Protein AF-A0A963TER1-F1 (afdb_monomer_lite)

Structure (mmCIF, N/CA/C/O backbone):
data_AF-A0A963TER1-F1
#
_entry.id   AF-A0A963TER1-F1
#
loop_
_atom_site.group_PDB
_atom_site.id
_atom_site.type_symbol
_atom_site.label_atom_id
_atom_site.label_alt_id
_atom_site.label_comp_id
_atom_site.label_asym_id
_atom_site.label_entity_id
_atom_site.label_seq_id
_atom_site.pdbx_PDB_ins_code
_atom_site.Cartn_x
_atom_site.Cartn_y
_atom_site.Cartn_z
_atom_site.occupancy
_atom_site.B_iso_or_equiv
_atom_site.auth_seq_id
_atom_site.auth_comp_id
_atom_site.auth_asym_id
_atom_site.auth_atom_id
_atom_site.pdbx_PDB_model_num
ATOM 1 N N . MET A 1 1 ? -5.326 -11.454 11.812 1.00 77.69 1 MET A N 1
ATOM 2 C CA . MET A 1 1 ? -5.728 -12.050 10.521 1.00 77.69 1 MET A CA 1
ATOM 3 C C . MET A 1 1 ? -4.646 -13.048 10.121 1.00 77.69 1 MET A C 1
ATOM 5 O O . MET A 1 1 ? -3.535 -12.918 10.633 1.00 77.69 1 MET A O 1
ATOM 9 N N . PRO A 1 2 ? -4.930 -14.093 9.329 1.00 85.25 2 PRO A N 1
ATOM 10 C CA . PRO A 1 2 ? -3.864 -14.954 8.828 1.00 85.25 2 PRO A CA 1
ATOM 11 C C . PRO A 1 2 ? -2.994 -14.170 7.836 1.00 85.25 2 PRO A C 1
ATOM 13 O O . PRO A 1 2 ? -3.508 -13.402 7.027 1.00 85.25 2 PRO A O 1
ATOM 16 N N . VAL A 1 3 ? -1.678 -14.359 7.902 1.00 89.19 3 VAL A N 1
ATOM 17 C CA . VAL A 1 3 ? -0.763 -13.886 6.856 1.00 89.19 3 VAL A CA 1
ATOM 18 C C . VAL A 1 3 ? -0.979 -14.757 5.622 1.00 89.19 3 VAL A C 1
ATOM 20 O O . VAL A 1 3 ? -0.951 -15.984 5.723 1.00 89.19 3 VAL A O 1
ATOM 23 N N . THR A 1 4 ? -1.190 -14.131 4.468 1.00 92.62 4 THR A N 1
ATOM 24 C CA . THR A 1 4 ? -1.440 -14.816 3.193 1.00 92.62 4 THR A CA 1
ATOM 25 C C . THR A 1 4 ? -0.346 -14.475 2.185 1.00 92.62 4 THR A C 1
ATOM 27 O O . THR A 1 4 ? 0.436 -13.543 2.379 1.00 92.62 4 THR A O 1
ATOM 30 N N . GLU A 1 5 ? -0.271 -15.219 1.079 1.00 93.25 5 GLU A N 1
ATOM 31 C CA . GLU A 1 5 ? 0.630 -14.852 -0.021 1.00 93.25 5 GLU A CA 1
ATOM 32 C C . GLU A 1 5 ? 0.283 -13.465 -0.584 1.00 93.25 5 GLU A C 1
ATOM 34 O O . GLU A 1 5 ? 1.174 -12.661 -0.853 1.00 93.25 5 GLU A O 1
ATOM 39 N N . GLU A 1 6 ? -1.007 -13.145 -0.672 1.00 93.88 6 GLU A N 1
ATOM 40 C CA . GLU A 1 6 ? -1.493 -11.827 -1.079 1.00 93.88 6 GLU A CA 1
ATOM 41 C C . GLU A 1 6 ? -0.999 -10.724 -0.137 1.00 93.88 6 GLU A C 1
ATOM 43 O O . GLU A 1 6 ? -0.449 -9.723 -0.603 1.00 93.88 6 GLU A O 1
ATOM 48 N N . SER A 1 7 ? -1.096 -10.926 1.184 1.00 94.88 7 SER A N 1
ATOM 49 C CA . SER A 1 7 ? -0.615 -9.936 2.153 1.00 94.88 7 SER A CA 1
ATOM 50 C C . SER A 1 7 ? 0.892 -9.707 2.035 1.00 94.88 7 SER A C 1
ATOM 52 O O . SER A 1 7 ? 1.352 -8.568 2.111 1.00 94.88 7 SER A O 1
ATOM 54 N N . GLN A 1 8 ? 1.657 -10.762 1.752 1.00 95.62 8 GLN A N 1
ATOM 55 C CA . GLN A 1 8 ? 3.098 -10.689 1.509 1.00 95.62 8 GLN A CA 1
ATOM 56 C C . GLN A 1 8 ? 3.443 -9.958 0.206 1.00 95.62 8 GLN A C 1
ATOM 58 O O . GLN A 1 8 ? 4.380 -9.158 0.172 1.00 95.62 8 GLN A O 1
ATOM 63 N N . VAL A 1 9 ? 2.715 -10.219 -0.884 1.00 95.88 9 VAL A N 1
ATOM 64 C CA . VAL A 1 9 ? 2.933 -9.535 -2.169 1.00 95.88 9 VAL A CA 1
ATOM 65 C C . VAL A 1 9 ? 2.603 -8.052 -2.044 1.00 95.88 9 VAL A C 1
ATOM 67 O O . VAL A 1 9 ? 3.411 -7.216 -2.452 1.00 95.88 9 VAL A O 1
ATOM 70 N N . PHE A 1 10 ? 1.462 -7.722 -1.440 1.00 97.00 10 PHE A N 1
ATOM 71 C CA . PHE A 1 10 ? 1.058 -6.339 -1.216 1.00 97.00 10 PHE A CA 1
ATOM 72 C C . PHE A 1 10 ? 2.082 -5.590 -0.358 1.00 97.00 10 PHE A C 1
ATOM 74 O O . PHE A 1 10 ? 2.562 -4.531 -0.761 1.00 97.00 10 PHE A O 1
ATOM 81 N N . ALA A 1 11 ? 2.501 -6.176 0.768 1.00 97.06 11 ALA A N 1
ATOM 82 C CA . ALA A 1 11 ? 3.499 -5.582 1.652 1.00 97.06 11 ALA A CA 1
ATOM 83 C C . ALA A 1 11 ? 4.835 -5.308 0.948 1.00 97.06 11 ALA A C 1
ATOM 85 O O . ALA A 1 11 ? 5.394 -4.225 1.104 1.00 97.06 11 ALA A O 1
ATOM 86 N N . LYS A 1 12 ? 5.324 -6.233 0.109 1.00 97.12 12 LYS A N 1
ATOM 87 C CA . LYS A 1 12 ? 6.557 -6.026 -0.674 1.00 97.12 12 LYS A CA 1
ATOM 88 C C . LYS A 1 12 ? 6.451 -4.837 -1.625 1.00 97.12 12 LYS A C 1
ATOM 90 O O . LYS A 1 12 ? 7.410 -4.079 -1.756 1.00 97.12 12 LYS A O 1
ATOM 95 N N . ILE A 1 13 ? 5.302 -4.665 -2.277 1.00 97.44 13 ILE A N 1
ATOM 96 C CA . ILE A 1 13 ? 5.060 -3.531 -3.179 1.00 97.44 13 ILE A CA 1
ATOM 97 C C . ILE A 1 13 ? 5.010 -2.225 -2.381 1.00 97.44 13 ILE A C 1
ATOM 99 O O . ILE A 1 13 ? 5.682 -1.263 -2.748 1.00 97.44 13 ILE A O 1
ATOM 103 N N . VAL A 1 14 ? 4.282 -2.197 -1.261 1.00 97.50 14 VAL A N 1
ATOM 104 C CA . VAL A 1 14 ? 4.226 -1.022 -0.375 1.00 97.50 14 VAL A CA 1
ATOM 105 C C . VAL A 1 14 ? 5.618 -0.667 0.149 1.00 97.50 14 VAL A C 1
ATOM 107 O O . VAL A 1 14 ? 5.997 0.498 0.118 1.00 97.50 14 VAL A O 1
ATOM 110 N N . ARG A 1 15 ? 6.415 -1.656 0.566 1.00 96.56 15 ARG A N 1
ATOM 111 C CA . ARG A 1 15 ? 7.780 -1.448 1.070 1.00 96.56 15 ARG A CA 1
ATOM 112 C C . ARG A 1 15 ? 8.710 -0.885 -0.001 1.00 96.56 15 ARG A C 1
ATOM 114 O O . ARG A 1 15 ? 9.537 -0.029 0.297 1.00 96.56 15 ARG A O 1
ATOM 121 N N . TYR A 1 16 ? 8.555 -1.324 -1.248 1.00 95.56 16 TYR A N 1
ATOM 122 C CA . TYR A 1 16 ? 9.274 -0.734 -2.373 1.00 95.56 16 TYR A CA 1
ATOM 123 C C . TYR A 1 16 ? 8.899 0.743 -2.576 1.00 95.56 16 TYR A C 1
ATOM 125 O O . TYR A 1 16 ? 9.788 1.583 -2.697 1.00 95.56 16 TYR A O 1
ATOM 133 N N . ILE A 1 17 ? 7.604 1.078 -2.541 1.00 95.12 17 ILE A N 1
ATOM 134 C CA . ILE A 1 17 ? 7.129 2.469 -2.647 1.00 95.12 17 ILE A CA 1
ATOM 135 C C . ILE A 1 17 ? 7.648 3.315 -1.473 1.00 95.12 17 ILE A C 1
ATOM 137 O O . ILE A 1 17 ? 8.094 4.439 -1.685 1.00 95.12 17 ILE A O 1
ATOM 141 N N . ALA A 1 18 ? 7.646 2.768 -0.254 1.00 94.06 18 ALA A N 1
ATOM 142 C CA . ALA A 1 18 ? 8.191 3.428 0.929 1.00 94.06 18 ALA A CA 1
ATOM 143 C C . ALA A 1 18 ? 9.683 3.757 0.765 1.00 94.06 18 ALA A C 1
ATOM 145 O O . ALA A 1 18 ? 10.097 4.873 1.062 1.00 94.06 18 ALA A O 1
ATOM 146 N N . GLY A 1 19 ? 10.473 2.816 0.235 1.00 92.81 19 GLY A N 1
ATOM 147 C CA . GLY A 1 19 ? 11.890 3.039 -0.062 1.00 92.81 19 GLY A CA 1
ATOM 148 C C . GLY A 1 19 ? 12.110 4.155 -1.085 1.00 92.81 19 GLY A C 1
ATOM 149 O O . GLY A 1 19 ? 12.940 5.025 -0.864 1.00 92.81 19 GLY A O 1
ATOM 150 N N . GLN A 1 20 ? 11.311 4.191 -2.157 1.00 89.88 20 GLN A N 1
ATOM 151 C CA . GLN A 1 20 ? 11.378 5.275 -3.146 1.00 89.88 20 GLN A CA 1
ATOM 152 C C . GLN A 1 20 ? 11.007 6.640 -2.545 1.00 89.88 20 GLN A C 1
ATOM 154 O O . GLN A 1 20 ? 11.628 7.644 -2.879 1.00 89.88 20 GLN A O 1
ATOM 159 N N . ALA A 1 21 ? 10.016 6.687 -1.650 1.00 87.25 21 ALA A N 1
ATOM 160 C CA . ALA A 1 21 ? 9.652 7.915 -0.949 1.00 87.25 21 ALA A CA 1
ATOM 161 C C . ALA A 1 21 ? 10.771 8.397 -0.005 1.00 87.25 21 ALA A C 1
ATOM 163 O O . ALA A 1 21 ? 11.045 9.596 0.034 1.00 87.25 21 ALA A O 1
ATOM 164 N N . ASP A 1 22 ? 11.440 7.482 0.709 1.00 87.81 22 ASP A N 1
ATOM 165 C CA . ASP A 1 22 ? 12.591 7.819 1.560 1.00 87.81 22 ASP A CA 1
ATOM 166 C C . ASP A 1 22 ? 13.751 8.368 0.720 1.00 87.81 22 ASP A C 1
ATOM 168 O O . ASP A 1 22 ? 14.275 9.433 1.040 1.00 87.81 22 ASP A O 1
ATOM 172 N N . ASP A 1 23 ? 14.092 7.702 -0.388 1.00 86.25 23 ASP A N 1
ATOM 173 C CA . ASP A 1 23 ? 15.173 8.121 -1.288 1.00 86.25 23 ASP A CA 1
ATOM 174 C C . ASP A 1 23 ? 14.943 9.545 -1.825 1.00 86.25 23 ASP A C 1
ATOM 176 O O . ASP A 1 23 ? 15.804 10.409 -1.668 1.00 86.25 23 ASP A O 1
ATOM 180 N N . VAL A 1 24 ? 13.746 9.836 -2.351 1.00 82.75 24 VAL A N 1
ATOM 181 C CA . VAL A 1 24 ? 13.392 11.185 -2.836 1.00 82.75 24 VAL A CA 1
ATOM 182 C C . VAL A 1 24 ? 13.442 12.219 -1.704 1.00 82.75 24 VAL A C 1
ATOM 184 O O . VAL A 1 24 ? 13.945 13.325 -1.885 1.00 82.75 24 VAL A O 1
ATOM 187 N N . SER A 1 25 ? 12.967 11.869 -0.504 1.00 78.94 25 SER A N 1
ATOM 188 C CA . SER A 1 25 ? 12.967 12.791 0.642 1.00 78.94 25 SER A CA 1
ATOM 189 C C . SER A 1 25 ? 14.365 13.138 1.159 1.00 78.94 25 SER A C 1
ATOM 191 O O . SER A 1 25 ? 14.571 14.209 1.738 1.00 78.94 25 SER A O 1
ATOM 193 N N . ARG A 1 26 ? 15.333 12.230 0.982 1.00 74.25 26 ARG A N 1
ATOM 194 C CA . ARG A 1 26 ? 16.737 12.476 1.319 1.00 74.25 26 ARG A CA 1
ATOM 195 C C . ARG A 1 26 ? 17.367 13.458 0.347 1.00 74.25 26 ARG A C 1
ATOM 197 O O . ARG A 1 26 ? 18.115 14.318 0.802 1.00 74.25 26 ARG A O 1
ATOM 204 N N . ASP A 1 27 ? 17.029 13.346 -0.932 1.00 78.75 27 ASP A N 1
ATOM 205 C CA . ASP A 1 27 ? 17.536 14.228 -1.982 1.00 78.75 27 ASP A CA 1
ATOM 206 C C . ASP A 1 27 ? 16.943 15.646 -1.880 1.00 78.75 27 ASP A C 1
ATOM 208 O O . ASP A 1 27 ? 17.667 16.625 -2.055 1.00 78.75 27 ASP A O 1
ATOM 212 N N . ASP A 1 28 ? 15.659 15.763 -1.520 1.00 76.06 28 ASP A N 1
ATOM 213 C CA . ASP A 1 28 ? 14.943 17.047 -1.429 1.00 76.06 28 ASP A CA 1
ATOM 214 C C . ASP A 1 28 ? 14.976 17.697 -0.024 1.00 76.06 28 ASP A C 1
ATOM 216 O O . ASP A 1 28 ? 14.421 18.779 0.171 1.00 76.06 28 ASP A O 1
ATOM 220 N N . GLU A 1 29 ? 15.589 17.045 0.973 1.00 75.62 29 GLU A N 1
ATOM 221 C CA . GLU A 1 29 ? 15.649 17.467 2.390 1.00 75.62 29 GLU A CA 1
ATOM 222 C C . GLU A 1 29 ? 14.279 17.788 3.038 1.00 75.62 29 GLU A C 1
ATOM 224 O O . GLU A 1 29 ? 14.201 18.506 4.041 1.00 75.62 29 GLU A O 1
ATOM 229 N N . THR A 1 30 ? 13.182 17.234 2.511 1.00 74.31 30 THR A N 1
ATOM 230 C CA . THR A 1 30 ? 11.824 17.508 3.011 1.00 74.31 30 THR A CA 1
ATOM 231 C C . THR A 1 30 ? 11.418 16.540 4.135 1.00 74.31 30 THR A C 1
ATOM 233 O O . THR A 1 30 ? 11.484 15.317 3.965 1.00 74.31 30 THR A O 1
ATOM 236 N N . PRO A 1 31 ? 10.968 17.039 5.304 1.00 77.31 31 PRO A N 1
ATOM 237 C CA . PRO A 1 31 ? 10.465 16.189 6.387 1.00 77.31 31 PRO A CA 1
ATOM 238 C C . PRO A 1 31 ? 9.241 15.355 5.986 1.00 77.31 31 PRO A C 1
ATOM 240 O O . PRO A 1 31 ? 9.055 14.243 6.475 1.00 77.31 31 PRO A O 1
ATOM 243 N N . GLU A 1 32 ? 8.404 15.883 5.095 1.00 77.50 32 GLU A N 1
ATOM 244 C CA . GLU A 1 32 ? 7.133 15.284 4.693 1.00 77.50 32 GLU A CA 1
ATOM 245 C C . GLU A 1 32 ? 7.325 13.937 3.990 1.00 77.50 32 GLU A C 1
ATOM 247 O O . GLU A 1 32 ? 6.573 12.995 4.247 1.00 77.50 32 GLU A O 1
ATOM 252 N N . GLY A 1 33 ? 8.354 13.822 3.144 1.00 76.25 33 GLY A N 1
ATOM 253 C CA . GLY A 1 33 ? 8.661 12.575 2.446 1.00 76.25 33 GLY A CA 1
ATOM 254 C C . GLY A 1 33 ? 9.110 11.461 3.397 1.00 76.25 33 GLY A C 1
ATOM 255 O O . GLY A 1 33 ? 8.699 10.313 3.225 1.00 76.25 33 GLY A O 1
ATOM 256 N N . ARG A 1 34 ? 9.847 11.803 4.464 1.00 82.38 34 ARG A N 1
ATOM 257 C CA . ARG A 1 34 ? 10.250 10.834 5.499 1.00 82.38 34 ARG A CA 1
ATOM 258 C C . ARG A 1 34 ? 9.057 10.331 6.297 1.00 82.38 34 ARG A C 1
ATOM 260 O O . ARG A 1 34 ? 8.916 9.126 6.472 1.00 82.38 34 ARG A O 1
ATOM 267 N N . TYR A 1 35 ? 8.159 11.226 6.714 1.00 84.31 35 TYR A N 1
ATOM 268 C CA . TYR A 1 35 ? 6.943 10.819 7.428 1.00 84.31 35 TYR A CA 1
ATOM 269 C C . TYR A 1 35 ? 6.049 9.913 6.575 1.00 84.31 35 TYR A C 1
ATOM 271 O O . TYR A 1 35 ? 5.465 8.957 7.087 1.00 84.31 35 TYR A O 1
ATOM 279 N N . LEU A 1 36 ? 5.962 10.174 5.266 1.00 85.69 36 LEU A N 1
ATOM 280 C CA . LEU A 1 36 ? 5.257 9.287 4.345 1.00 85.69 36 LEU A CA 1
ATOM 281 C C . LEU A 1 36 ? 5.946 7.918 4.248 1.00 85.69 36 LEU A C 1
ATOM 283 O O . LEU A 1 36 ? 5.272 6.893 4.341 1.00 85.69 36 LEU A O 1
ATOM 287 N N . ALA A 1 37 ? 7.271 7.882 4.093 1.00 88.69 37 ALA A N 1
ATOM 288 C CA . ALA A 1 37 ? 8.031 6.636 4.019 1.00 88.69 37 ALA A CA 1
ATOM 289 C C . ALA A 1 37 ? 7.900 5.787 5.296 1.00 88.69 37 ALA A C 1
ATOM 291 O O . ALA A 1 37 ? 7.721 4.568 5.211 1.00 88.69 37 ALA A O 1
ATOM 292 N N . GLU A 1 38 ? 7.926 6.418 6.471 1.00 90.88 38 GLU A N 1
ATOM 293 C CA . GLU A 1 38 ? 7.691 5.766 7.763 1.00 90.88 38 GLU A CA 1
ATOM 294 C C . GLU A 1 38 ? 6.279 5.172 7.835 1.00 90.88 38 GLU A C 1
ATOM 296 O O . GLU A 1 38 ? 6.130 3.976 8.093 1.00 90.88 38 GLU A O 1
ATOM 301 N N . ALA A 1 39 ? 5.248 5.955 7.502 1.00 90.19 39 ALA A N 1
ATOM 302 C CA . ALA A 1 39 ? 3.862 5.488 7.520 1.00 90.19 39 ALA A CA 1
ATOM 303 C C . ALA A 1 39 ? 3.627 4.303 6.565 1.00 90.19 39 ALA A C 1
ATOM 305 O O . ALA A 1 39 ? 2.953 3.330 6.913 1.00 90.19 39 ALA A O 1
ATOM 306 N N . LEU A 1 40 ? 4.205 4.349 5.361 1.00 94.75 40 LEU A N 1
ATOM 307 C CA . LEU A 1 40 ? 4.125 3.244 4.404 1.00 94.75 40 LEU A CA 1
ATOM 308 C C . LEU A 1 40 ? 4.902 2.011 4.881 1.00 94.75 40 LEU A C 1
ATOM 310 O O . LEU A 1 40 ? 4.458 0.884 4.663 1.00 94.75 40 LEU A O 1
ATOM 314 N N . SER A 1 41 ? 6.032 2.207 5.560 1.00 95.25 41 SER A N 1
ATOM 315 C CA . SER A 1 41 ? 6.819 1.113 6.137 1.00 95.25 41 SER A CA 1
ATOM 316 C C . SER A 1 41 ? 6.068 0.403 7.262 1.00 95.25 41 SER A C 1
ATOM 318 O O . SER A 1 41 ? 6.049 -0.828 7.298 1.00 95.25 41 SER A O 1
ATOM 320 N N . GLU A 1 42 ? 5.400 1.149 8.145 1.00 94.69 42 GLU A N 1
ATOM 321 C CA . GLU A 1 42 ? 4.530 0.580 9.182 1.00 94.69 42 GLU A CA 1
ATOM 322 C C . GLU A 1 42 ? 3.365 -0.208 8.572 1.00 94.69 42 GLU A C 1
ATOM 324 O O . GLU A 1 42 ? 3.064 -1.324 9.005 1.00 94.69 42 GLU A O 1
ATOM 329 N N . LEU A 1 43 ? 2.751 0.330 7.515 1.00 95.38 43 LEU A N 1
ATOM 330 C CA . LEU A 1 43 ? 1.669 -0.335 6.793 1.00 95.38 43 LEU A CA 1
ATOM 331 C C . LEU A 1 43 ? 2.144 -1.644 6.150 1.00 95.38 43 LEU A C 1
ATOM 333 O O . LEU A 1 43 ? 1.501 -2.682 6.321 1.00 95.38 43 LEU A O 1
ATOM 337 N N . ALA A 1 44 ? 3.288 -1.630 5.459 1.00 96.81 44 ALA A N 1
ATOM 338 C CA . ALA A 1 44 ? 3.892 -2.840 4.905 1.00 96.81 44 ALA A CA 1
ATOM 339 C C . ALA A 1 44 ? 4.173 -3.875 6.003 1.00 96.81 44 ALA A C 1
ATOM 341 O O . ALA A 1 44 ? 3.845 -5.053 5.847 1.00 96.81 44 ALA A O 1
ATOM 342 N N . GLN A 1 45 ? 4.718 -3.432 7.139 1.00 97.19 45 GLN A N 1
ATOM 343 C CA . GLN A 1 45 ? 5.016 -4.299 8.273 1.00 97.19 45 GLN A CA 1
ATOM 344 C C . GLN A 1 45 ? 3.758 -4.980 8.828 1.00 97.19 45 GLN A C 1
ATOM 346 O O . GLN A 1 45 ? 3.796 -6.176 9.128 1.00 97.19 45 GLN A O 1
ATOM 351 N N . ALA A 1 46 ? 2.639 -4.262 8.936 1.00 95.44 46 ALA A N 1
ATOM 352 C CA . ALA A 1 46 ? 1.370 -4.832 9.386 1.00 95.44 46 ALA A CA 1
ATOM 353 C C . ALA A 1 46 ? 0.872 -5.952 8.451 1.00 95.44 46 ALA A C 1
ATOM 355 O O . ALA A 1 46 ? 0.509 -7.038 8.903 1.00 95.44 46 ALA A O 1
ATOM 356 N N . PHE A 1 47 ? 0.919 -5.755 7.133 1.00 95.56 47 PHE A N 1
ATOM 357 C CA . PHE A 1 47 ? 0.519 -6.806 6.188 1.00 95.56 47 PHE A CA 1
ATOM 358 C C . PHE A 1 47 ? 1.466 -8.013 6.181 1.00 95.56 47 PHE A C 1
ATOM 360 O O . PHE A 1 47 ? 1.010 -9.155 6.060 1.00 95.56 47 PHE A O 1
ATOM 367 N N . GLU A 1 48 ? 2.768 -7.780 6.353 1.00 94.56 48 GLU A N 1
ATOM 368 C CA . GLU A 1 48 ? 3.777 -8.840 6.452 1.00 94.56 48 GLU A CA 1
ATOM 369 C C . GLU A 1 48 ? 3.619 -9.697 7.713 1.00 94.56 48 GLU A C 1
ATOM 371 O O . GLU A 1 48 ? 3.837 -10.907 7.663 1.00 94.56 48 GLU A O 1
ATOM 376 N N . THR A 1 49 ? 3.266 -9.084 8.844 1.00 93.75 49 THR A N 1
ATOM 377 C CA . THR A 1 49 ? 3.298 -9.758 10.154 1.00 93.75 49 THR A CA 1
ATOM 378 C C . THR A 1 49 ? 1.948 -10.279 10.610 1.00 93.75 49 THR A C 1
ATOM 380 O O . THR A 1 49 ? 1.878 -11.351 11.209 1.00 93.75 49 THR A O 1
ATOM 383 N N . THR A 1 50 ? 0.877 -9.538 10.337 1.00 93.12 50 THR A N 1
ATOM 384 C CA . THR A 1 50 ? -0.463 -9.824 10.863 1.00 93.12 50 THR A CA 1
ATOM 385 C C . THR A 1 50 ? -1.518 -9.978 9.773 1.00 93.12 50 THR A C 1
ATOM 387 O O . THR A 1 50 ? -2.685 -10.202 10.101 1.00 93.12 50 THR A O 1
ATOM 390 N N . GLY A 1 51 ? -1.129 -9.870 8.496 1.00 91.44 51 GLY A N 1
ATOM 391 C CA . GLY A 1 51 ? -2.023 -9.973 7.337 1.00 91.44 51 GLY A CA 1
ATOM 392 C C . GLY A 1 51 ? -2.937 -8.759 7.136 1.00 91.44 51 GLY A C 1
ATOM 393 O O . GLY A 1 51 ? -3.824 -8.798 6.287 1.00 91.44 51 GLY A O 1
ATOM 394 N N . GLY A 1 52 ? -2.738 -7.697 7.921 1.00 93.88 52 GLY A N 1
ATOM 395 C CA . GLY A 1 52 ? -3.643 -6.555 8.019 1.00 93.88 52 GLY A CA 1
ATOM 396 C C . GLY A 1 52 ? -3.578 -5.893 9.396 1.00 93.88 52 GLY A C 1
ATOM 397 O O . GLY A 1 52 ? -2.732 -6.255 10.216 1.00 93.88 52 GLY A O 1
ATOM 398 N N . PHE A 1 53 ? -4.476 -4.952 9.684 1.00 94.94 53 PHE A N 1
ATOM 399 C CA . PHE A 1 53 ? -4.538 -4.244 10.970 1.00 94.94 53 PHE A CA 1
ATOM 400 C C . PHE A 1 53 ? -5.938 -3.700 11.276 1.00 94.94 53 PHE A C 1
ATOM 402 O O . PHE A 1 53 ? -6.769 -3.525 10.387 1.00 94.94 53 PHE A O 1
ATOM 409 N N . GLU A 1 54 ? -6.188 -3.410 12.551 1.00 95.25 54 GLU A N 1
ATOM 410 C CA . GLU A 1 54 ? -7.390 -2.703 13.000 1.00 95.25 54 GLU A CA 1
ATOM 411 C C . GLU A 1 54 ? -7.126 -1.196 13.069 1.00 95.25 54 GLU A C 1
ATOM 413 O O . GLU A 1 54 ? -6.019 -0.765 13.398 1.00 95.25 54 GLU A O 1
ATOM 418 N N . PHE A 1 55 ? -8.148 -0.387 12.795 1.00 94.50 55 PHE A N 1
ATOM 419 C CA . PHE A 1 55 ? -8.066 1.068 12.881 1.00 94.50 55 PHE A CA 1
ATOM 420 C C . PHE A 1 55 ? -9.263 1.673 13.612 1.00 94.50 55 PHE A C 1
ATOM 422 O O . PHE A 1 55 ? -10.386 1.165 13.576 1.00 94.50 55 PHE A O 1
ATOM 429 N N . LYS A 1 56 ? -9.018 2.808 14.262 1.00 95.56 56 LYS A N 1
ATOM 430 C CA . LYS A 1 56 ? -10.019 3.607 14.970 1.00 95.56 56 LYS A CA 1
ATOM 431 C C . LYS A 1 56 ? -10.709 4.611 14.037 1.00 95.56 56 LYS A C 1
ATOM 433 O O . LYS A 1 56 ? -10.110 5.011 13.036 1.00 95.56 56 LYS A O 1
ATOM 438 N N . PRO A 1 57 ? -11.927 5.086 14.366 1.00 94.00 57 PRO A N 1
ATOM 439 C CA . PRO A 1 57 ? -12.660 6.038 13.528 1.00 94.00 57 PRO A CA 1
ATOM 440 C C . PRO A 1 57 ? -11.865 7.278 13.102 1.00 94.00 57 PRO A C 1
ATOM 442 O O . PRO A 1 57 ? -11.980 7.732 11.964 1.00 94.00 57 PRO A O 1
ATOM 445 N N . GLU A 1 58 ? -11.043 7.821 13.997 1.00 95.31 58 GLU A N 1
ATOM 446 C CA . GLU A 1 58 ? -10.207 8.997 13.753 1.00 95.31 58 GLU A CA 1
ATOM 447 C C . GLU A 1 58 ? -9.091 8.757 12.724 1.00 95.31 58 GLU A C 1
ATOM 449 O O . GLU A 1 58 ? -8.634 9.700 12.084 1.00 95.31 58 GLU A O 1
ATOM 454 N N . GLN A 1 59 ? -8.679 7.504 12.521 1.00 94.31 59 GLN A N 1
ATOM 455 C CA . GLN A 1 59 ? -7.640 7.131 11.557 1.00 94.31 59 GLN A CA 1
ATOM 456 C C . GLN A 1 59 ? -8.208 6.942 10.144 1.00 94.31 59 GLN A C 1
ATOM 458 O O . GLN A 1 59 ? -7.460 7.008 9.170 1.00 94.31 59 GLN A O 1
ATOM 463 N N . ALA A 1 60 ? -9.524 6.741 10.015 1.00 94.19 60 ALA A N 1
ATOM 464 C CA . ALA A 1 60 ? -10.175 6.388 8.756 1.00 94.19 60 ALA A CA 1
ATOM 465 C C . ALA A 1 60 ? -9.918 7.388 7.604 1.00 94.19 60 ALA A C 1
ATOM 467 O O . ALA A 1 60 ? -9.579 6.931 6.514 1.00 94.19 60 ALA A O 1
ATOM 468 N N . PRO A 1 61 ? -9.992 8.727 7.791 1.00 93.69 61 PRO A N 1
ATOM 469 C CA . PRO A 1 61 ? -9.705 9.678 6.709 1.00 93.69 61 PRO A CA 1
ATOM 470 C C . PRO A 1 61 ? -8.259 9.607 6.219 1.00 93.69 61 PRO A C 1
ATOM 472 O O . PRO A 1 61 ? -8.003 9.665 5.018 1.00 93.69 61 PRO A O 1
ATOM 475 N N . HIS A 1 62 ? -7.316 9.479 7.155 1.00 92.44 62 HIS A N 1
ATOM 476 C CA .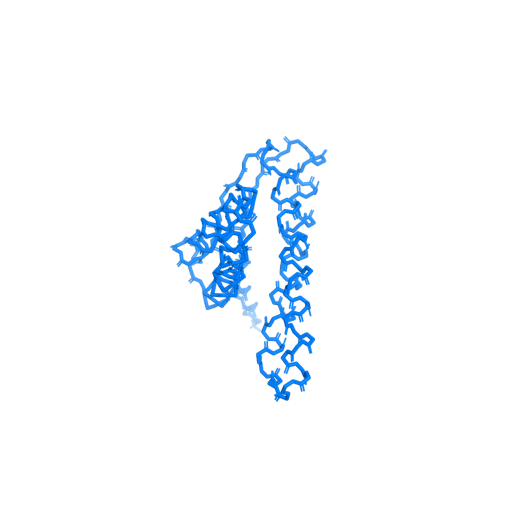 HIS A 1 62 ? -5.895 9.413 6.840 1.00 92.44 62 HIS A CA 1
ATOM 477 C C . HIS A 1 62 ? -5.568 8.121 6.095 1.00 92.44 62 HIS A C 1
ATOM 479 O O . HIS A 1 62 ? -4.912 8.170 5.063 1.00 92.44 62 HIS A O 1
ATOM 485 N N . LEU A 1 63 ? -6.102 6.985 6.550 1.00 94.19 63 LEU A N 1
ATOM 486 C CA . LEU A 1 63 ? -5.935 5.701 5.873 1.00 94.19 63 LEU A CA 1
ATOM 487 C C . LEU A 1 63 ? -6.570 5.695 4.480 1.00 94.19 63 LEU A C 1
ATOM 489 O O . LEU A 1 63 ? -5.933 5.243 3.533 1.00 94.19 63 LEU A O 1
ATOM 493 N N . ALA A 1 64 ? -7.772 6.259 4.329 1.00 94.81 64 ALA A N 1
ATOM 494 C CA . ALA A 1 64 ? -8.425 6.387 3.029 1.00 94.81 64 ALA A CA 1
ATOM 495 C C . ALA A 1 64 ? -7.544 7.149 2.028 1.00 94.81 64 ALA A C 1
ATOM 497 O O . ALA A 1 64 ? -7.364 6.710 0.889 1.00 94.81 64 ALA A O 1
ATOM 498 N N . HIS A 1 65 ? -6.946 8.257 2.475 1.00 93.62 65 HIS A N 1
ATOM 499 C CA . HIS A 1 65 ? -6.010 9.030 1.669 1.00 93.62 65 HIS A CA 1
ATOM 500 C C . HIS A 1 65 ? -4.727 8.246 1.357 1.00 93.62 65 HIS A C 1
ATOM 502 O O . HIS A 1 65 ? -4.336 8.173 0.195 1.00 93.62 65 HIS A O 1
ATOM 508 N N . THR A 1 66 ? -4.109 7.602 2.353 1.00 94.19 66 THR A N 1
ATOM 509 C CA . THR A 1 66 ? -2.902 6.780 2.165 1.00 94.19 66 THR A CA 1
ATOM 510 C C . THR A 1 66 ? -3.123 5.677 1.132 1.00 94.19 66 THR A C 1
ATOM 512 O O . THR A 1 66 ? -2.301 5.507 0.232 1.00 94.19 66 THR A O 1
ATOM 515 N N . PHE A 1 67 ? -4.245 4.959 1.204 1.00 96.31 67 PHE A N 1
ATOM 516 C CA . PHE A 1 67 ? -4.569 3.913 0.237 1.00 96.31 67 PHE A CA 1
ATOM 517 C C . PHE A 1 67 ? -4.853 4.461 -1.167 1.00 96.31 67 PHE A C 1
ATOM 519 O O . PHE A 1 67 ? -4.449 3.839 -2.145 1.00 96.31 67 PHE A O 1
ATOM 526 N N . SER A 1 68 ? -5.458 5.645 -1.290 1.00 96.00 68 SER A N 1
ATOM 527 C CA . SER A 1 68 ? -5.636 6.305 -2.593 1.00 96.00 68 SER A CA 1
ATOM 528 C C . SER A 1 68 ? -4.293 6.722 -3.215 1.00 96.00 68 SER A C 1
ATOM 530 O O . SER A 1 68 ? -4.069 6.524 -4.410 1.00 96.00 68 SER A O 1
ATOM 532 N N . THR A 1 69 ? -3.353 7.215 -2.405 1.00 94.19 69 THR A N 1
ATOM 533 C CA . THR A 1 69 ? -1.9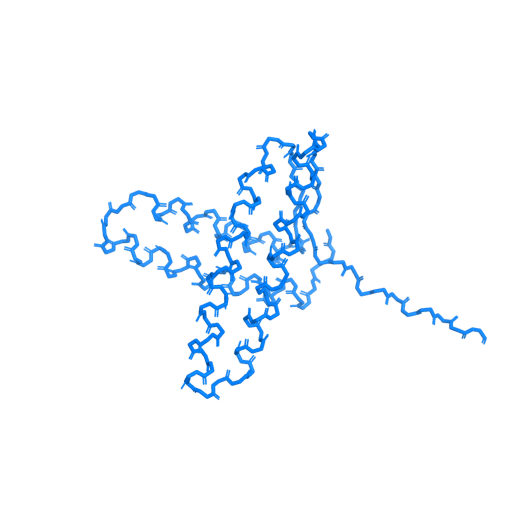83 7.510 -2.853 1.00 94.19 69 THR A CA 1
ATOM 534 C C . THR A 1 69 ? -1.243 6.239 -3.277 1.00 94.19 69 THR A C 1
ATOM 536 O O . THR A 1 69 ? -0.577 6.230 -4.315 1.00 94.19 69 THR A O 1
ATOM 539 N N . LEU A 1 70 ? -1.389 5.145 -2.520 1.00 96.69 70 LEU A N 1
ATOM 540 C CA . LEU A 1 70 ? -0.828 3.842 -2.883 1.00 96.69 70 LEU A CA 1
ATOM 541 C C . LEU A 1 70 ? -1.415 3.305 -4.189 1.00 96.69 70 LEU A C 1
ATOM 543 O O . LEU A 1 70 ? -0.647 2.848 -5.031 1.00 96.69 70 LEU A O 1
ATOM 547 N N . GLU A 1 71 ? -2.731 3.409 -4.394 1.00 97.88 71 GLU A N 1
ATOM 548 C CA . GLU A 1 71 ? -3.369 3.046 -5.662 1.00 97.88 71 GLU A CA 1
ATOM 549 C C . GLU A 1 71 ? -2.693 3.778 -6.827 1.00 97.88 71 GLU A C 1
ATOM 551 O O . GLU A 1 71 ? -2.237 3.142 -7.780 1.00 97.88 71 GLU A O 1
ATOM 556 N N . ALA A 1 72 ? -2.584 5.107 -6.745 1.00 96.94 72 ALA A N 1
ATOM 557 C CA . ALA A 1 72 ? -1.987 5.911 -7.806 1.00 96.94 72 ALA A CA 1
ATOM 558 C C . ALA A 1 72 ? -0.526 5.510 -8.084 1.00 96.94 72 ALA A C 1
ATOM 560 O O . ALA A 1 72 ? -0.142 5.328 -9.244 1.00 96.94 72 ALA A O 1
ATOM 561 N N . ALA A 1 73 ? 0.275 5.311 -7.032 1.00 96.06 73 ALA A N 1
ATOM 562 C CA . ALA A 1 73 ? 1.663 4.873 -7.154 1.00 96.06 73 ALA A CA 1
ATOM 563 C C . ALA A 1 73 ? 1.773 3.479 -7.797 1.00 96.06 73 ALA A C 1
ATOM 565 O O . ALA A 1 73 ? 2.572 3.271 -8.709 1.00 96.06 73 ALA A O 1
ATOM 566 N N . MET A 1 74 ? 0.934 2.530 -7.383 1.00 98.06 74 MET A N 1
ATOM 567 C CA . MET A 1 74 ? 0.912 1.171 -7.925 1.00 98.06 74 MET A CA 1
ATOM 568 C C . MET A 1 74 ? 0.476 1.147 -9.395 1.00 98.06 74 MET A C 1
ATOM 570 O O . MET A 1 74 ? 1.095 0.444 -10.196 1.00 98.06 74 MET A O 1
ATOM 574 N N . ARG A 1 75 ? -0.512 1.960 -9.797 1.00 98.31 75 ARG A N 1
ATOM 575 C CA . ARG A 1 75 ? -0.887 2.104 -11.217 1.00 98.31 75 ARG A CA 1
ATOM 576 C C . ARG A 1 75 ? 0.250 2.705 -12.046 1.00 98.31 75 ARG A C 1
ATOM 578 O O . ARG A 1 75 ? 0.507 2.239 -13.157 1.00 98.31 75 ARG A O 1
ATOM 585 N N . ALA A 1 76 ? 0.974 3.685 -11.504 1.00 97.19 76 ALA A N 1
ATOM 586 C CA . ALA A 1 76 ? 2.140 4.261 -12.172 1.00 97.19 76 ALA A CA 1
ATOM 587 C C . ALA A 1 76 ? 3.276 3.236 -12.339 1.00 97.19 76 ALA A C 1
ATOM 589 O O . ALA A 1 76 ? 3.881 3.156 -13.410 1.00 97.19 76 ALA A O 1
ATOM 590 N N . LEU A 1 77 ? 3.542 2.417 -11.317 1.00 96.38 77 LEU A N 1
ATOM 591 C CA . LEU A 1 77 ? 4.517 1.326 -11.397 1.00 96.38 77 LEU A CA 1
ATOM 592 C C . LEU A 1 77 ? 4.078 0.241 -12.390 1.00 96.38 77 LEU A C 1
ATOM 594 O O . LEU A 1 77 ? 4.892 -0.211 -13.192 1.00 96.38 77 LEU A O 1
ATOM 598 N N . SER A 1 78 ? 2.790 -0.121 -12.406 1.00 97.88 78 SER A N 1
ATOM 599 C CA . SER A 1 78 ? 2.214 -1.053 -13.386 1.00 97.88 78 SER A CA 1
ATOM 600 C C . SER A 1 78 ? 2.457 -0.570 -14.820 1.00 97.88 78 SER A C 1
ATOM 602 O O . SER A 1 78 ? 2.947 -1.325 -15.663 1.00 97.88 78 SER A O 1
ATOM 604 N N . ALA A 1 79 ? 2.188 0.710 -15.098 1.00 97.69 79 ALA A N 1
ATOM 605 C CA . ALA A 1 79 ? 2.428 1.309 -16.408 1.00 97.69 79 ALA A CA 1
ATOM 606 C C . ALA A 1 79 ? 3.914 1.276 -16.808 1.00 97.69 79 ALA A C 1
ATOM 608 O O . ALA A 1 79 ? 4.231 0.875 -17.930 1.00 97.69 79 ALA A O 1
ATOM 609 N N . GLN A 1 80 ? 4.823 1.619 -15.891 1.00 96.25 80 GLN A N 1
ATOM 610 C CA . GLN A 1 80 ? 6.271 1.539 -16.125 1.00 96.25 80 GLN A CA 1
ATOM 611 C C . GLN A 1 80 ? 6.728 0.099 -16.391 1.00 96.25 80 GLN A C 1
ATOM 613 O O . GLN A 1 80 ? 7.455 -0.161 -17.347 1.00 96.25 80 GLN A O 1
ATOM 618 N N . ALA A 1 81 ? 6.246 -0.868 -15.608 1.00 96.50 81 ALA A N 1
ATOM 619 C CA . ALA A 1 81 ? 6.559 -2.278 -15.810 1.00 96.50 81 ALA A CA 1
ATOM 620 C C . ALA A 1 81 ? 6.078 -2.786 -17.181 1.00 96.50 81 ALA A C 1
ATOM 622 O O . ALA A 1 81 ? 6.792 -3.552 -17.82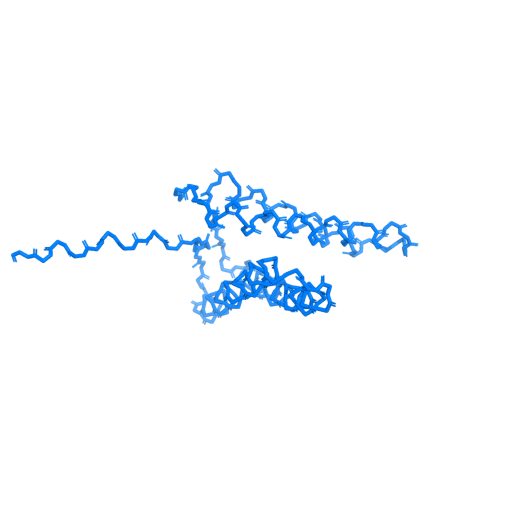7 1.00 96.50 81 ALA A O 1
ATOM 623 N N . ARG A 1 82 ? 4.915 -2.327 -17.674 1.00 97.50 82 ARG 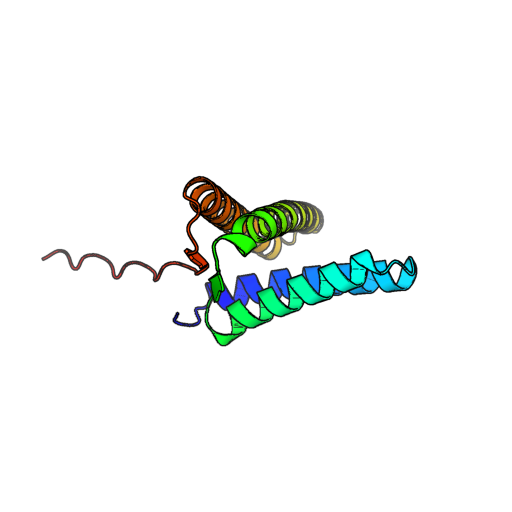A N 1
ATOM 624 C CA . ARG A 1 82 ? 4.445 -2.637 -19.040 1.00 97.50 82 ARG A CA 1
ATOM 625 C C . ARG A 1 82 ? 5.373 -2.070 -20.113 1.00 97.50 82 ARG A C 1
ATOM 627 O O . ARG A 1 82 ? 5.639 -2.766 -21.087 1.00 97.50 82 ARG A O 1
ATOM 634 N N . GLN A 1 83 ? 5.871 -0.846 -19.937 1.00 97.00 83 GLN A N 1
ATOM 635 C CA . GLN A 1 83 ? 6.821 -0.227 -20.873 1.00 97.00 83 GLN A CA 1
ATOM 636 C C . GLN A 1 83 ? 8.157 -0.979 -20.936 1.00 97.00 83 GLN A C 1
ATOM 638 O O . GLN A 1 83 ? 8.799 -0.991 -21.980 1.00 97.00 83 GLN A O 1
ATOM 643 N N . LEU A 1 84 ? 8.549 -1.632 -19.841 1.00 96.62 84 LEU A N 1
ATOM 644 C CA . LEU A 1 84 ? 9.755 -2.459 -19.740 1.00 96.62 84 LEU A CA 1
ATOM 645 C C . LEU A 1 84 ? 9.517 -3.942 -20.091 1.00 96.62 84 LEU A C 1
ATOM 647 O O . LEU A 1 84 ? 10.362 -4.782 -19.783 1.00 96.62 84 LEU A O 1
ATOM 651 N N . GLU A 1 85 ? 8.359 -4.279 -20.673 1.00 97.25 85 GLU A N 1
ATOM 652 C CA . GLU A 1 85 ? 7.949 -5.650 -21.038 1.00 97.25 85 GLU A CA 1
ATOM 653 C C . GLU A 1 85 ? 7.890 -6.632 -19.843 1.00 97.25 85 GLU A C 1
ATOM 655 O O . GLU A 1 85 ? 7.846 -7.853 -19.995 1.00 97.25 85 GLU A O 1
ATOM 660 N N . GLN A 1 86 ? 7.811 -6.110 -18.614 1.00 96.81 86 GLN A N 1
ATOM 661 C CA . GLN A 1 86 ? 7.712 -6.885 -17.373 1.00 96.81 86 GLN A CA 1
ATOM 662 C C . GLN A 1 86 ? 6.248 -7.199 -17.030 1.00 96.81 86 GLN A C 1
ATOM 664 O O . GLN A 1 86 ? 5.710 -6.758 -16.011 1.00 96.81 86 GLN A O 1
ATOM 669 N N . HIS A 1 87 ? 5.573 -7.980 -17.876 1.00 95.75 87 HIS A N 1
ATOM 670 C CA . HIS A 1 87 ? 4.124 -8.215 -17.769 1.00 95.75 87 HIS A CA 1
ATOM 671 C C . HIS A 1 87 ? 3.664 -8.816 -16.429 1.00 95.75 87 HIS A C 1
ATOM 673 O O . HIS A 1 87 ? 2.615 -8.430 -15.916 1.00 95.75 87 HIS A O 1
ATOM 679 N N . ASN A 1 88 ? 4.440 -9.728 -15.830 1.00 95.38 88 ASN A N 1
ATOM 680 C CA . ASN A 1 88 ? 4.093 -10.318 -14.529 1.00 95.38 88 ASN A CA 1
ATOM 681 C C . ASN A 1 88 ? 4.146 -9.272 -13.403 1.00 95.38 88 ASN A C 1
ATOM 683 O O . ASN A 1 88 ? 3.237 -9.201 -12.578 1.00 95.38 88 ASN A O 1
ATOM 687 N N . ALA A 1 89 ? 5.189 -8.435 -13.394 1.00 94.81 89 ALA A N 1
ATOM 688 C CA . ALA A 1 89 ? 5.322 -7.363 -12.413 1.00 94.81 89 ALA A CA 1
ATOM 689 C C . ALA A 1 89 ? 4.195 -6.336 -12.570 1.00 94.81 89 ALA A C 1
ATOM 691 O O . ALA A 1 89 ? 3.552 -5.987 -11.583 1.00 94.81 89 ALA A O 1
ATOM 692 N N . ALA A 1 90 ? 3.890 -5.945 -13.812 1.00 97.44 90 ALA A N 1
ATOM 693 C CA . ALA A 1 90 ? 2.772 -5.058 -14.107 1.00 97.44 90 ALA A CA 1
ATOM 694 C C . ALA A 1 90 ? 1.440 -5.607 -13.578 1.00 97.44 90 ALA A C 1
ATOM 696 O O . ALA A 1 90 ? 0.697 -4.887 -12.922 1.00 97.44 90 ALA A O 1
ATOM 697 N N . ALA A 1 91 ? 1.154 -6.894 -13.801 1.00 97.62 91 ALA A N 1
ATOM 698 C CA . ALA A 1 91 ? -0.072 -7.520 -13.311 1.00 97.62 91 ALA A CA 1
ATOM 699 C C . ALA A 1 91 ? -0.170 -7.509 -11.775 1.00 97.62 91 ALA A C 1
ATOM 701 O O . ALA A 1 91 ? -1.234 -7.222 -11.235 1.00 97.62 91 ALA A O 1
ATOM 702 N N . LYS A 1 92 ? 0.936 -7.764 -11.062 1.00 97.31 92 LYS A N 1
ATOM 703 C CA . LYS A 1 92 ? 0.971 -7.701 -9.589 1.00 97.31 92 LYS A CA 1
ATOM 704 C C . LYS A 1 92 ? 0.755 -6.286 -9.060 1.00 97.31 92 LYS A C 1
ATOM 706 O O . LYS A 1 92 ? 0.057 -6.112 -8.068 1.00 97.31 92 LYS A O 1
ATOM 711 N N . MET A 1 93 ? 1.343 -5.289 -9.716 1.00 98.00 93 MET A N 1
ATOM 712 C CA . MET A 1 93 ? 1.161 -3.879 -9.362 1.00 98.00 93 MET A CA 1
ATOM 713 C C . MET A 1 93 ? -0.271 -3.413 -9.641 1.00 98.00 93 MET A C 1
ATOM 715 O O . MET A 1 93 ? -0.847 -2.716 -8.816 1.00 98.00 93 MET A O 1
ATOM 719 N N . GLU A 1 94 ? -0.871 -3.841 -10.754 1.00 98.12 94 GLU A N 1
ATOM 720 C CA . GLU A 1 94 ? -2.281 -3.569 -11.060 1.00 98.12 94 GLU A CA 1
ATOM 721 C C . GLU A 1 94 ? -3.212 -4.201 -10.020 1.00 98.12 94 GLU A C 1
ATOM 723 O O . GLU A 1 94 ? -4.066 -3.518 -9.464 1.00 98.12 94 GLU A O 1
ATOM 728 N N . TRP A 1 95 ? -2.994 -5.480 -9.695 1.00 97.75 95 TRP A N 1
ATOM 729 C CA . TRP A 1 95 ? -3.742 -6.160 -8.640 1.00 97.75 95 TRP A CA 1
ATOM 730 C C . TRP A 1 95 ? -3.620 -5.406 -7.313 1.00 97.75 95 TRP A C 1
ATOM 732 O O . TRP A 1 95 ? -4.634 -5.105 -6.694 1.00 97.75 95 TRP A O 1
ATOM 742 N N . ALA A 1 96 ? -2.405 -5.034 -6.900 1.00 97.62 96 ALA A N 1
ATOM 743 C CA . ALA A 1 96 ? -2.196 -4.298 -5.657 1.00 97.62 96 ALA A CA 1
ATOM 744 C C . ALA A 1 96 ? -2.903 -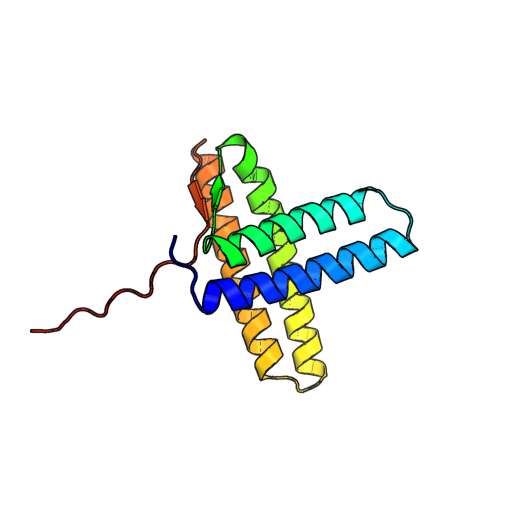2.931 -5.671 1.00 97.62 96 ALA A C 1
ATOM 746 O O . ALA A 1 96 ? -3.482 -2.542 -4.657 1.00 97.62 96 ALA A O 1
ATOM 747 N N . ALA A 1 97 ? -2.919 -2.238 -6.815 1.00 98.19 97 ALA A N 1
ATOM 748 C CA . ALA A 1 97 ? -3.644 -0.980 -6.969 1.00 98.19 97 ALA A CA 1
ATOM 749 C C . ALA A 1 97 ? -5.150 -1.159 -6.742 1.00 98.19 97 ALA A C 1
ATOM 751 O O . ALA A 1 97 ? -5.761 -0.375 -6.019 1.00 98.19 97 ALA A O 1
ATOM 752 N N . ASP A 1 98 ? -5.743 -2.213 -7.302 1.00 97.88 98 ASP A N 1
ATOM 753 C CA . ASP A 1 98 ? -7.165 -2.502 -7.113 1.00 97.88 98 ASP A CA 1
ATOM 754 C C . ASP A 1 98 ? -7.489 -2.840 -5.650 1.00 97.88 98 ASP A C 1
ATOM 756 O O . ASP A 1 98 ? -8.539 -2.446 -5.140 1.00 97.88 98 ASP A O 1
ATOM 760 N N . GLN A 1 99 ? -6.576 -3.511 -4.942 1.00 97.31 99 GLN A N 1
ATOM 761 C CA . GLN A 1 99 ? -6.722 -3.770 -3.507 1.00 97.31 99 GLN A CA 1
ATOM 762 C C . GLN A 1 99 ? -6.638 -2.481 -2.685 1.00 97.31 99 GLN A C 1
ATOM 764 O O . GLN A 1 99 ? -7.497 -2.239 -1.840 1.00 97.31 99 GLN A O 1
ATOM 769 N N . ALA A 1 100 ? -5.662 -1.616 -2.971 1.00 97.12 100 ALA A N 1
ATOM 770 C CA . ALA A 1 100 ? -5.550 -0.311 -2.326 1.00 97.12 100 ALA A CA 1
ATOM 771 C C . ALA A 1 100 ? -6.802 0.551 -2.580 1.00 97.12 100 ALA A C 1
ATOM 773 O O . ALA A 1 100 ? -7.313 1.182 -1.657 1.00 97.12 100 ALA A O 1
ATOM 774 N N . SER A 1 101 ? -7.365 0.506 -3.790 1.00 97.50 101 SER A N 1
ATOM 775 C CA . SER A 1 101 ? -8.613 1.203 -4.124 1.00 97.50 101 SER A CA 1
ATOM 776 C C . SER A 1 101 ? -9.791 0.735 -3.257 1.00 97.50 101 SER A C 1
ATOM 778 O O . SER A 1 101 ? -10.513 1.554 -2.682 1.00 97.50 101 SER A O 1
ATOM 780 N N . ARG A 1 102 ? -9.946 -0.586 -3.077 1.00 96.44 102 ARG A N 1
ATOM 781 C CA . ARG A 1 102 ? -10.977 -1.173 -2.198 1.00 96.44 102 ARG A CA 1
ATOM 782 C C . ARG A 1 102 ? -10.783 -0.764 -0.740 1.00 96.44 102 ARG A C 1
ATOM 784 O O . ARG A 1 102 ? -11.714 -0.261 -0.123 1.00 96.44 102 ARG A O 1
ATOM 791 N N . MET A 1 103 ? -9.562 -0.887 -0.222 1.00 96.12 103 MET A N 1
ATOM 792 C CA . MET A 1 103 ? -9.232 -0.496 1.154 1.00 96.12 103 MET A CA 1
ATOM 793 C C . MET A 1 103 ? -9.485 0.998 1.402 1.00 96.12 103 MET A C 1
ATOM 795 O O . MET A 1 103 ? -9.982 1.379 2.460 1.00 96.12 103 MET A O 1
ATOM 799 N N . SER A 1 104 ? -9.197 1.853 0.413 1.00 96.38 104 SER A N 1
ATOM 800 C CA . SER A 1 104 ? -9.526 3.280 0.473 1.00 96.38 104 SER A CA 1
ATOM 801 C C . SER A 1 104 ? -11.036 3.502 0.592 1.00 96.38 104 SER A C 1
ATOM 803 O O . SER A 1 104 ? -11.481 4.256 1.462 1.00 96.38 104 SER A O 1
ATOM 805 N N . ALA A 1 105 ? -11.831 2.814 -0.235 1.00 95.00 105 ALA A N 1
ATOM 806 C CA . ALA A 1 105 ? -13.289 2.887 -0.192 1.00 95.00 105 ALA A CA 1
ATOM 807 C C . ALA A 1 105 ? -13.854 2.422 1.163 1.00 95.00 105 ALA A C 1
ATOM 809 O O . ALA A 1 105 ? -14.691 3.123 1.739 1.00 95.00 105 ALA A O 1
ATOM 810 N N . ASP A 1 106 ? -13.338 1.322 1.714 1.00 94.00 106 ASP A N 1
ATOM 811 C CA . ASP A 1 106 ? -13.740 0.797 3.025 1.00 94.00 106 ASP A CA 1
ATOM 812 C C . ASP A 1 106 ? -13.440 1.803 4.146 1.00 94.00 106 ASP A C 1
ATOM 814 O O . ASP A 1 106 ? -14.292 2.087 4.996 1.00 94.00 106 ASP A O 1
ATOM 818 N N . CYS A 1 107 ? -12.255 2.425 4.126 1.00 93.62 107 CYS A N 1
ATOM 819 C CA . CYS A 1 107 ? -11.911 3.496 5.060 1.00 93.62 107 CYS A CA 1
ATOM 820 C C . CYS A 1 107 ? -12.847 4.709 4.917 1.00 93.62 107 CYS A C 1
ATOM 822 O O . CYS A 1 107 ? -13.305 5.253 5.928 1.00 93.62 107 CYS A O 1
ATOM 824 N N . TYR A 1 108 ? -13.175 5.128 3.690 1.00 92.50 108 TYR A N 1
ATOM 825 C CA . TYR A 1 108 ? -14.120 6.224 3.446 1.00 92.50 108 TYR A CA 1
ATOM 826 C C . TYR A 1 108 ? -15.524 5.910 3.974 1.00 92.50 108 TYR A C 1
ATOM 828 O O . TYR A 1 108 ? -16.165 6.764 4.596 1.00 92.50 108 TYR A O 1
ATOM 836 N N . GLU A 1 109 ? -16.014 4.693 3.754 1.00 91.94 109 GLU A N 1
ATOM 837 C CA . GLU A 1 109 ? -17.314 4.250 4.250 1.00 91.94 109 GLU A CA 1
ATOM 838 C C . GLU A 1 109 ? -17.336 4.194 5.783 1.00 91.94 109 GLU A C 1
ATOM 840 O O . GLU A 1 109 ? -18.270 4.704 6.415 1.00 91.94 109 GLU A O 1
ATOM 845 N N . SER A 1 110 ? -16.272 3.663 6.388 1.00 91.00 110 SER A N 1
ATOM 846 C CA . SER A 1 110 ? -16.088 3.637 7.839 1.00 91.00 110 SER A CA 1
ATOM 847 C C . SER A 1 110 ? -16.084 5.047 8.432 1.00 91.00 110 SER A C 1
ATOM 849 O O . SER A 1 110 ? -16.802 5.322 9.399 1.00 91.00 110 SER A O 1
ATOM 851 N N . HIS A 1 111 ? -15.366 5.984 7.801 1.00 89.75 111 HIS A N 1
ATOM 852 C CA . HIS A 1 111 ? -15.356 7.389 8.204 1.00 89.75 111 HIS A CA 1
ATOM 853 C C . HIS A 1 111 ? -16.759 8.007 8.164 1.00 89.75 111 HIS A C 1
ATOM 855 O O . HIS A 1 111 ? -17.189 8.633 9.137 1.00 89.75 111 HIS A O 1
ATOM 861 N N . ARG A 1 112 ? -17.516 7.787 7.080 1.00 91.12 112 ARG A N 1
ATOM 862 C CA . ARG A 1 112 ? -18.900 8.279 6.954 1.00 91.12 112 ARG A CA 1
ATOM 863 C C . ARG A 1 112 ? -19.813 7.764 8.065 1.00 91.12 112 ARG A C 1
ATOM 865 O O . ARG A 1 112 ? -20.735 8.471 8.471 1.00 91.12 112 ARG A O 1
ATOM 872 N N . ARG A 1 113 ? -19.560 6.552 8.557 1.00 92.06 113 ARG A N 1
ATOM 873 C CA . ARG A 1 113 ? -20.281 5.933 9.679 1.00 92.06 113 ARG A CA 1
ATOM 874 C C . ARG A 1 113 ? -19.731 6.322 11.054 1.00 92.06 113 ARG A C 1
ATOM 876 O O . ARG A 1 113 ? -20.308 5.910 12.055 1.00 92.06 113 ARG A O 1
ATOM 883 N N . LYS A 1 114 ? -18.652 7.114 11.118 1.00 89.50 114 LYS A N 1
ATOM 884 C CA . LYS A 1 114 ? -17.883 7.405 12.344 1.00 89.50 114 LYS A CA 1
ATOM 885 C C . LYS A 1 114 ? -17.420 6.124 13.059 1.00 89.50 114 LYS A C 1
ATOM 887 O O . LYS A 1 114 ? -17.351 6.089 14.285 1.00 89.50 114 LYS A O 1
ATOM 892 N N . GLY A 1 115 ? -17.137 5.076 12.287 1.00 87.31 115 GLY A N 1
ATOM 893 C CA . GLY A 1 115 ? -16.686 3.773 12.767 1.00 87.31 115 GLY A CA 1
ATOM 894 C C . GLY A 1 115 ? -15.200 3.548 12.505 1.00 87.31 115 GLY A C 1
ATOM 895 O O . GLY A 1 115 ? -14.614 4.178 11.623 1.00 87.31 115 GLY A O 1
ATOM 896 N N . GLY A 1 116 ? -14.605 2.649 13.286 1.00 92.00 116 GLY A N 1
ATOM 897 C CA . GLY A 1 116 ? -13.335 2.007 12.960 1.00 92.00 116 GLY A CA 1
ATOM 898 C C . GLY A 1 116 ? -13.576 0.742 12.140 1.00 92.00 116 GLY A C 1
ATOM 899 O O . GLY A 1 116 ? -14.718 0.426 11.800 1.00 92.00 116 GLY A O 1
ATOM 900 N N . GLY A 1 117 ? -12.516 -0.007 11.870 1.00 93.06 117 GLY A N 1
ATOM 901 C CA . GLY A 1 117 ? -12.628 -1.218 11.074 1.00 93.06 117 GLY A CA 1
ATOM 902 C C . GLY A 1 117 ? -11.354 -2.040 11.044 1.00 93.06 117 GLY A C 1
ATOM 903 O O . GLY A 1 117 ? -10.418 -1.814 11.811 1.00 93.06 117 GLY A O 1
ATOM 904 N N . ILE A 1 118 ? -11.346 -3.008 10.138 1.00 93.75 118 ILE A N 1
ATOM 905 C CA . ILE A 1 118 ? -10.228 -3.908 9.898 1.00 93.75 118 ILE A CA 1
ATOM 906 C C . ILE A 1 118 ? -9.851 -3.776 8.431 1.00 93.75 118 ILE A C 1
ATOM 908 O O . ILE A 1 118 ? -10.718 -3.851 7.564 1.00 93.75 118 ILE A O 1
ATOM 912 N N . ILE A 1 119 ? -8.563 -3.595 8.166 1.00 93.94 119 ILE A N 1
ATOM 913 C CA . ILE A 1 119 ? -7.990 -3.708 6.832 1.00 93.94 119 ILE A CA 1
ATOM 914 C C . ILE A 1 119 ? -7.295 -5.058 6.749 1.00 93.94 119 ILE A C 1
ATOM 916 O O . ILE A 1 119 ? -6.352 -5.311 7.496 1.00 93.94 119 ILE A O 1
ATOM 920 N N . ALA A 1 120 ? -7.755 -5.914 5.845 1.00 91.81 120 ALA A N 1
ATOM 921 C CA . ALA A 1 120 ? -7.188 -7.231 5.597 1.00 91.81 120 ALA A CA 1
ATOM 922 C C . ALA A 1 120 ? -7.521 -7.683 4.177 1.00 91.81 120 ALA A C 1
ATOM 924 O O . ALA A 1 120 ? -8.4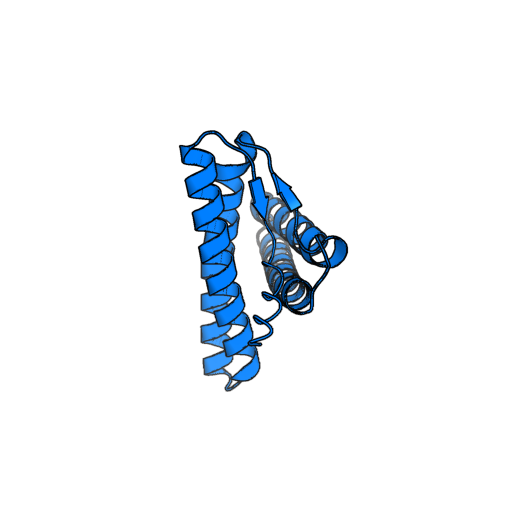94 -7.216 3.585 1.00 91.81 120 ALA A O 1
ATOM 925 N N . PHE A 1 121 ? -6.776 -8.662 3.675 1.00 86.69 121 PHE A N 1
ATOM 926 C CA . PHE A 1 121 ? -7.277 -9.490 2.584 1.00 86.69 121 PHE A CA 1
ATOM 927 C C . PHE A 1 121 ? -8.309 -10.459 3.159 1.00 86.69 121 PHE A C 1
ATOM 929 O O . PHE A 1 121 ? -8.053 -11.096 4.187 1.00 86.69 121 PHE A O 1
ATOM 936 N N . ALA A 1 122 ? -9.493 -10.530 2.546 1.00 67.31 122 ALA A N 1
ATOM 937 C CA . ALA A 1 122 ? -10.484 -11.525 2.934 1.00 67.31 122 ALA A CA 1
ATOM 938 C C . ALA A 1 122 ? -9.850 -12.924 2.827 1.00 67.31 122 ALA A C 1
ATOM 940 O O . ALA A 1 122 ? -9.073 -13.160 1.896 1.00 67.31 122 ALA A O 1
ATOM 941 N N . PRO A 1 123 ? -10.137 -13.858 3.752 1.00 53.00 123 PRO A N 1
ATOM 942 C CA . PRO A 1 123 ? -9.797 -15.249 3.500 1.00 53.00 123 PRO A CA 1
ATOM 943 C C . PRO A 1 123 ? -10.456 -15.648 2.176 1.00 53.00 123 PRO A C 1
ATOM 945 O O . PRO A 1 123 ? -11.623 -15.317 1.959 1.00 53.00 123 PRO A O 1
ATOM 948 N N . ALA A 1 124 ? -9.707 -16.305 1.284 1.00 43.84 124 ALA A N 1
ATOM 949 C CA . ALA A 1 124 ? -10.307 -16.961 0.130 1.00 43.84 124 ALA A CA 1
ATOM 950 C C . ALA A 1 124 ? -11.462 -17.807 0.669 1.00 43.84 124 ALA A C 1
ATOM 952 O O . ALA A 1 124 ? -11.224 -18.638 1.548 1.00 43.84 124 ALA A O 1
ATOM 953 N N . GLU A 1 125 ? -12.695 -17.519 0.248 1.00 42.88 125 GLU A N 1
ATOM 954 C CA . GLU A 1 125 ? -13.840 -18.312 0.676 1.00 42.88 125 GLU A CA 1
ATOM 955 C C . GLU A 1 125 ? -13.497 -19.780 0.416 1.00 42.88 125 GLU A C 1
ATOM 957 O O . GLU A 1 125 ? -13.114 -20.150 -0.698 1.00 42.88 125 GLU A O 1
ATOM 962 N N . GLU A 1 126 ? -13.535 -20.598 1.472 1.00 39.81 126 GLU A N 1
ATOM 963 C CA . GLU A 1 126 ? -13.518 -22.043 1.317 1.00 39.81 126 GLU A CA 1
ATOM 964 C C . GLU A 1 126 ? -14.700 -22.359 0.414 1.00 39.81 126 GLU A C 1
ATOM 966 O O . GLU A 1 126 ? -15.850 -22.144 0.801 1.00 39.81 126 GLU A O 1
ATOM 971 N N . GLY A 1 127 ? -14.390 -22.758 -0.821 1.00 36.09 127 GLY A N 1
ATOM 972 C CA . GLY A 1 127 ? -15.387 -23.088 -1.819 1.00 36.09 127 GLY A CA 1
ATOM 973 C C . GLY A 1 127 ? -16.445 -23.976 -1.190 1.00 36.09 127 GLY A C 1
ATOM 974 O O . GLY A 1 127 ? -16.119 -24.967 -0.532 1.00 36.09 127 GLY A O 1
ATOM 975 N N . GLU A 1 128 ? -17.696 -23.566 -1.373 1.00 43.38 128 GLU A N 1
ATOM 976 C CA . GLU A 1 128 ? -18.874 -24.364 -1.092 1.00 43.38 128 GLU A CA 1
ATOM 977 C C . GLU A 1 128 ? -18.587 -25.807 -1.523 1.00 43.38 128 GLU A C 1
ATOM 979 O O . GLU A 1 128 ? -18.389 -26.103 -2.703 1.00 43.38 128 GLU A O 1
ATOM 984 N N . ALA A 1 129 ? -18.490 -26.705 -0.543 1.00 45.28 129 ALA A N 1
ATOM 985 C CA . ALA A 1 129 ? -18.565 -28.127 -0.800 1.00 45.28 129 ALA A CA 1
ATOM 986 C C . ALA A 1 129 ? -19.989 -28.388 -1.303 1.00 45.28 129 ALA A C 1
ATOM 988 O O . ALA A 1 129 ? -20.910 -28.579 -0.507 1.00 45.28 129 ALA A O 1
ATOM 989 N N . GLU A 1 130 ? -20.178 -28.306 -2.620 1.00 45.88 130 GLU A N 1
ATOM 990 C CA . GLU A 1 130 ? -21.382 -28.797 -3.276 1.00 45.88 130 GLU A CA 1
ATOM 991 C C . GLU A 1 130 ? -21.550 -30.279 -2.907 1.00 45.88 130 GLU A C 1
ATOM 993 O O . GLU A 1 130 ? -20.615 -31.080 -3.027 1.00 45.88 130 GLU A O 1
ATOM 998 N N . GLY A 1 131 ? -22.720 -30.587 -2.342 1.00 38.62 131 GLY A N 1
ATOM 999 C CA . GLY A 1 131 ? -23.108 -31.911 -1.853 1.00 38.62 131 GLY A CA 1
ATOM 1000 C C . GLY A 1 131 ? -23.542 -32.895 -2.928 1.00 38.62 131 GLY A C 1
ATOM 1001 O O . GLY A 1 131 ? -23.605 -32.530 -4.121 1.00 38.62 131 GLY A O 1
#

Radius of gyration: 15.73 Å; chains: 1; bounding box: 41×49×36 Å

pLDDT: mean 89.13, std 13.94, range [36.09, 98.31]

Foldseek 3Di:
DDQDPLLLLLLVLLLVVLVVLVVVCVVVVDPVSPVLSVVSNVQSVCSRPPQWDWWALVCLQVLLVNLQVLLVVLQVQLVVCVVVVVNVSSVSSNVSSVLSNVSSVVSVVCNVVSGIGIRHDDPPPPPPPDD

Secondary structure (DSSP, 8-state):
----HHHHHHHHHHHHHHHHHHHHHHHTT-HHHHHHHHHHHHHHHHHHHHSEEEE-GGGHHHHHHHHHHHHHHHHHHHHHHHHTT-HHHHHHHHHHHHHHHHHHHHHHHHHHTT--EEEEPPPPP------

Sequence (131 aa):
MPVTEESQVFAKIVRYIAGQADDVSRDDETPEGRYLAEALSELAQAFETTGGFEFKPEQAPHLAHTFSTLEAAMRALSAQARQLEQHNAAAKMEWAADQASRMSADCYESHRRKGGGIIAFAPAEEGEAEG